Protein AF-A0A382EET7-F1 (afdb_monomer_lite)

Sequence (176 aa):
VYPVFGGSVNGEQYEETIMQDVYPALDEAARKLKLKEVELQEDNASPHQTVREKLKKHGAERASVWVGRKAKITYVKQSAKSPDLNADDLYVWRVLNRHVQKRLWKEYRWQRKTTELMWECIQHAWEHALTPAKIECAFRLMTPVMECIKAAKGGNKFTIPHTGIRKQMRAEGWDI

Structure (mmCIF, N/CA/C/O backbone):
data_AF-A0A382EET7-F1
#
_entry.id   AF-A0A382EET7-F1
#
loop_
_atom_site.group_PDB
_atom_site.id
_atom_site.type_symbol
_atom_site.label_atom_id
_atom_site.label_alt_id
_atom_site.label_comp_id
_atom_site.label_asym_id
_atom_site.label_entity_id
_atom_site.label_seq_id
_atom_site.pdbx_PDB_ins_code
_atom_site.Cartn_x
_atom_site.Cartn_y
_atom_site.Cartn_z
_atom_site.occupancy
_atom_site.B_iso_or_equiv
_atom_site.auth_seq_id
_atom_site.auth_comp_id
_atom_site.auth_asym_id
_atom_site.auth_atom_id
_atom_site.pdbx_PDB_model_num
ATOM 1 N N . VAL A 1 1 ? -0.654 17.793 -10.046 1.00 34.47 1 VAL A N 1
ATOM 2 C CA . VAL A 1 1 ? 0.801 17.915 -10.297 1.00 34.47 1 VAL A CA 1
ATOM 3 C C . VAL A 1 1 ? 1.482 17.567 -8.990 1.00 34.47 1 VAL A C 1
ATOM 5 O O . VAL A 1 1 ? 1.343 18.339 -8.054 1.00 34.47 1 VAL A O 1
ATOM 8 N N . TYR A 1 2 ? 2.083 16.383 -8.873 1.00 45.06 2 TYR A N 1
ATOM 9 C CA . TYR A 1 2 ? 2.820 16.024 -7.657 1.00 45.06 2 TYR A CA 1
ATOM 10 C C . TYR A 1 2 ? 4.132 16.833 -7.638 1.00 45.06 2 TYR A C 1
ATOM 12 O O . TYR A 1 2 ? 4.846 16.807 -8.645 1.00 45.06 2 TYR A O 1
ATOM 20 N N . PRO A 1 3 ? 4.421 17.619 -6.584 1.00 44.69 3 PRO A N 1
ATOM 21 C CA . PRO A 1 3 ? 5.652 18.397 -6.496 1.00 44.69 3 PRO A CA 1
ATOM 22 C C . PRO A 1 3 ? 6.874 17.472 -6.375 1.00 44.69 3 PRO A C 1
ATOM 24 O O . PRO A 1 3 ? 6.760 16.350 -5.896 1.00 44.69 3 PRO A O 1
ATOM 27 N N . VAL A 1 4 ? 8.013 17.964 -6.875 1.00 46.00 4 VAL A N 1
ATOM 28 C CA . VAL A 1 4 ? 9.377 17.389 -6.899 1.00 46.00 4 VAL A CA 1
ATOM 29 C C . VAL A 1 4 ? 9.541 16.019 -6.216 1.00 46.00 4 VAL A C 1
ATOM 31 O O . VAL A 1 4 ? 9.532 15.909 -4.993 1.00 46.00 4 VAL A O 1
ATOM 34 N N . PHE A 1 5 ? 9.803 14.980 -7.017 1.00 54.00 5 PHE A N 1
ATOM 35 C CA . PHE A 1 5 ? 10.216 13.665 -6.520 1.00 54.00 5 PHE A CA 1
ATOM 36 C C . PHE A 1 5 ? 11.604 13.738 -5.873 1.00 54.00 5 PHE A C 1
ATOM 38 O O . PHE A 1 5 ? 12.616 13.839 -6.566 1.00 54.00 5 PHE A O 1
ATOM 45 N N . GLY A 1 6 ? 11.654 13.650 -4.544 1.00 58.06 6 GLY A N 1
ATOM 46 C CA . GLY A 1 6 ? 12.893 13.524 -3.777 1.00 58.06 6 GLY A CA 1
ATOM 47 C C . GLY A 1 6 ? 12.722 13.911 -2.307 1.00 58.06 6 GLY A C 1
ATOM 48 O O . GLY A 1 6 ? 11.929 14.786 -1.981 1.00 58.06 6 GLY A O 1
ATOM 49 N N . GLY A 1 7 ? 13.486 13.266 -1.420 1.00 69.75 7 GLY A N 1
ATOM 50 C CA . GLY A 1 7 ? 13.478 13.533 0.024 1.00 69.75 7 GLY A CA 1
ATOM 51 C C . GLY A 1 7 ? 12.917 12.385 0.870 1.00 69.75 7 GLY A C 1
ATOM 52 O O . GLY A 1 7 ? 12.368 11.413 0.356 1.00 69.75 7 GLY A O 1
ATOM 53 N N . SER A 1 8 ? 13.110 12.478 2.185 1.00 80.88 8 SER A N 1
ATOM 54 C CA . SER A 1 8 ? 12.531 11.560 3.170 1.00 80.88 8 SER A CA 1
ATOM 55 C C . SER A 1 8 ? 11.163 12.060 3.623 1.00 80.88 8 SER A C 1
ATOM 57 O O . SER A 1 8 ? 11.040 13.240 3.945 1.00 80.88 8 SER A O 1
ATOM 59 N N . VAL A 1 9 ? 10.177 11.170 3.731 1.00 87.56 9 VAL A N 1
ATOM 60 C CA . VAL A 1 9 ? 8.876 11.492 4.338 1.00 87.56 9 VAL A CA 1
ATOM 61 C C . VAL A 1 9 ? 9.043 11.587 5.854 1.00 87.56 9 VAL A C 1
ATOM 63 O O . VAL A 1 9 ? 9.555 10.656 6.476 1.00 87.56 9 VAL A O 1
ATOM 66 N N . ASN A 1 10 ? 8.630 12.702 6.454 1.00 92.88 10 ASN A N 1
ATOM 67 C CA . ASN A 1 10 ? 8.547 12.856 7.909 1.00 92.88 10 ASN A CA 1
ATOM 68 C C . ASN A 1 10 ? 7.117 12.581 8.427 1.00 92.88 10 ASN A C 1
ATOM 70 O O . ASN A 1 10 ? 6.205 12.306 7.651 1.00 92.88 10 ASN A O 1
ATOM 74 N N . GLY A 1 11 ? 6.919 12.627 9.750 1.00 93.19 11 GLY A N 1
ATOM 75 C CA . GLY A 1 11 ? 5.613 12.332 10.356 1.00 93.19 11 GLY A CA 1
ATOM 76 C C . GLY A 1 11 ? 4.497 13.302 9.948 1.00 93.19 11 GLY A C 1
ATOM 77 O O . GLY A 1 11 ? 3.370 12.866 9.752 1.00 93.19 11 GLY A O 1
ATOM 78 N N . GLU A 1 12 ? 4.806 14.588 9.767 1.00 93.81 12 GLU A N 1
ATOM 79 C CA . GLU A 1 12 ? 3.831 15.611 9.360 1.00 93.81 12 GLU A CA 1
ATOM 80 C C . GLU A 1 12 ? 3.366 15.395 7.917 1.00 93.81 12 GLU A C 1
ATOM 82 O O . GLU A 1 12 ? 2.169 15.313 7.663 1.00 93.81 12 GLU A O 1
ATOM 87 N N . GLN A 1 13 ? 4.307 15.190 6.991 1.00 93.25 13 GLN A N 1
ATOM 88 C CA . GLN A 1 13 ? 4.010 14.875 5.590 1.00 93.25 13 GLN A CA 1
ATOM 89 C C . GLN A 1 13 ? 3.227 13.565 5.459 1.00 93.25 13 GLN A C 1
ATOM 91 O O . GLN A 1 13 ? 2.325 13.451 4.627 1.00 93.25 13 GLN A O 1
ATOM 96 N N . TYR A 1 14 ? 3.561 12.568 6.285 1.00 94.62 14 TYR A N 1
ATOM 97 C CA . TYR A 1 14 ? 2.826 11.311 6.331 1.00 94.62 14 TYR A CA 1
ATOM 98 C C . TYR A 1 14 ? 1.388 11.515 6.818 1.00 94.62 14 TYR A C 1
ATOM 100 O O . TYR A 1 14 ? 0.449 11.043 6.179 1.00 94.62 14 TYR A O 1
ATOM 108 N N . GLU A 1 15 ? 1.204 12.245 7.921 1.00 95.12 15 GLU A N 1
ATOM 109 C CA . GLU A 1 15 ? -0.120 12.568 8.453 1.00 95.12 15 GLU A CA 1
ATOM 110 C C . GLU A 1 15 ? -0.967 13.318 7.422 1.00 95.12 15 GLU A C 1
ATOM 112 O O . GLU A 1 15 ? -2.123 12.960 7.197 1.00 95.12 15 GLU A O 1
ATOM 117 N N . GLU A 1 16 ? -0.379 14.320 6.768 1.00 94.81 16 GLU A N 1
ATOM 118 C CA . GLU A 1 16 ? -1.034 15.108 5.732 1.00 94.81 16 GLU A CA 1
ATOM 119 C C . GLU A 1 16 ? -1.506 14.220 4.576 1.00 94.81 16 GLU A C 1
ATOM 121 O O . GLU A 1 16 ? -2.688 14.243 4.236 1.00 94.81 16 GLU A O 1
ATOM 126 N N . THR A 1 17 ? -0.622 13.362 4.055 1.00 93.75 17 THR A N 1
ATOM 127 C CA . THR A 1 17 ? -0.947 12.403 2.984 1.00 93.75 17 THR A CA 1
ATOM 128 C C . THR A 1 17 ? -2.090 11.473 3.401 1.00 93.75 17 THR A C 1
ATOM 130 O O . THR A 1 17 ? -3.029 11.229 2.639 1.00 93.75 17 THR A O 1
ATOM 133 N N . ILE A 1 18 ? -2.059 10.957 4.635 1.00 94.69 18 ILE A N 1
ATOM 134 C CA . ILE A 1 18 ? -3.117 10.075 5.134 1.00 94.69 18 ILE A CA 1
ATOM 135 C C . ILE A 1 18 ? -4.455 10.811 5.189 1.00 94.69 18 ILE A C 1
ATOM 137 O O . ILE A 1 18 ? -5.463 10.280 4.726 1.00 94.69 18 ILE A O 1
ATOM 141 N N . MET A 1 19 ? -4.477 12.023 5.739 1.00 92.31 19 MET A N 1
ATOM 142 C CA . MET A 1 19 ? -5.706 12.782 5.963 1.00 92.31 19 MET A CA 1
ATOM 143 C C . MET A 1 19 ? -6.299 13.355 4.671 1.00 92.31 19 MET A C 1
ATOM 145 O O . MET A 1 19 ? -7.525 13.379 4.538 1.00 92.31 19 MET A O 1
ATOM 149 N N . GLN A 1 20 ? -5.457 13.815 3.744 1.00 93.56 20 GLN A N 1
ATOM 150 C CA . GLN A 1 20 ? -5.883 14.502 2.523 1.00 93.56 20 GLN A CA 1
ATOM 151 C C . GLN A 1 20 ? -6.117 13.551 1.345 1.00 93.56 20 GLN A C 1
ATOM 153 O O . GLN A 1 20 ? -7.058 13.773 0.586 1.00 93.56 20 GLN A O 1
ATOM 158 N N . ASP A 1 21 ? -5.333 12.475 1.221 1.00 92.88 21 ASP A N 1
ATOM 159 C CA . ASP A 1 21 ? -5.388 11.595 0.048 1.00 92.88 21 ASP A CA 1
ATOM 160 C C . ASP A 1 21 ? -5.953 10.210 0.385 1.00 92.88 21 ASP A C 1
ATOM 162 O O . ASP A 1 21 ? -6.927 9.753 -0.222 1.00 92.88 21 ASP A O 1
ATOM 166 N N . VAL A 1 22 ? -5.375 9.529 1.380 1.00 93.19 22 VAL A N 1
ATOM 167 C CA . VAL A 1 22 ? -5.699 8.117 1.659 1.00 93.19 22 VAL A CA 1
ATOM 168 C C . VAL A 1 22 ? -7.089 7.978 2.272 1.00 93.19 22 VAL A C 1
ATOM 170 O O . VAL A 1 22 ? -7.917 7.196 1.809 1.00 93.19 22 VAL A O 1
ATOM 173 N N . TYR A 1 23 ? -7.380 8.747 3.314 1.00 91.81 23 TYR A N 1
ATOM 174 C CA . TYR A 1 23 ? -8.638 8.685 4.046 1.00 91.81 23 TYR A CA 1
ATOM 175 C C . TYR A 1 23 ? -9.871 9.003 3.186 1.00 91.81 23 TYR A C 1
ATOM 177 O O . TYR A 1 23 ? -10.867 8.285 3.336 1.00 91.81 23 TYR A O 1
ATOM 185 N N . PRO A 1 24 ? -9.852 10.014 2.299 1.00 90.25 24 PRO A N 1
ATOM 186 C CA . PRO A 1 24 ? -10.937 10.238 1.347 1.00 90.25 24 PRO A CA 1
ATOM 187 C C . PRO A 1 24 ? -11.079 9.121 0.307 1.00 90.25 24 PRO A C 1
ATOM 189 O O . PRO A 1 24 ? -12.202 8.697 0.027 1.00 90.25 24 PRO A O 1
ATOM 192 N N . ALA A 1 25 ? -9.970 8.589 -0.221 1.00 92.00 25 ALA A N 1
ATOM 193 C CA . ALA A 1 25 ? -10.013 7.473 -1.167 1.00 92.00 25 ALA A CA 1
ATOM 194 C C . ALA A 1 25 ? -10.623 6.206 -0.536 1.00 92.00 25 ALA A C 1
ATOM 196 O O . ALA A 1 25 ? -11.434 5.519 -1.164 1.00 92.00 25 ALA A O 1
ATOM 197 N N . LEU A 1 26 ? -10.297 5.929 0.731 1.00 91.06 26 LEU A N 1
ATOM 198 C CA . LEU A 1 26 ? -10.887 4.828 1.493 1.00 91.06 26 LEU A CA 1
ATOM 199 C C . LEU A 1 26 ? -12.385 5.027 1.741 1.00 91.06 26 LEU A C 1
ATOM 201 O O . LEU A 1 26 ? -13.142 4.071 1.586 1.00 91.06 26 LEU A O 1
ATOM 205 N N . ASP A 1 27 ? -12.836 6.243 2.063 1.00 87.88 27 ASP A N 1
ATOM 206 C CA . ASP A 1 27 ? -14.271 6.541 2.191 1.00 87.88 27 ASP A CA 1
ATOM 207 C C . ASP A 1 27 ? -15.011 6.296 0.872 1.00 87.88 27 ASP A C 1
ATOM 209 O O . ASP A 1 27 ? -16.097 5.708 0.851 1.00 87.88 27 ASP A O 1
ATOM 213 N N . GLU A 1 28 ? -14.428 6.715 -0.253 1.00 89.44 28 GLU A N 1
ATOM 214 C CA . GLU A 1 28 ? -15.024 6.488 -1.564 1.00 89.44 28 GLU A CA 1
ATOM 215 C C . GLU A 1 28 ? -15.132 4.990 -1.881 1.00 89.44 28 GLU A C 1
ATOM 217 O O . GLU A 1 28 ? -16.200 4.524 -2.300 1.00 89.44 28 GLU A O 1
ATOM 222 N N . ALA A 1 29 ? -14.056 4.232 -1.658 1.00 89.69 29 ALA A N 1
ATOM 223 C CA . ALA A 1 29 ? -14.027 2.788 -1.860 1.00 89.69 29 ALA A CA 1
ATOM 224 C C . ALA A 1 29 ? -15.027 2.072 -0.940 1.00 89.69 29 ALA A C 1
ATOM 226 O O . ALA A 1 29 ? -15.848 1.281 -1.411 1.00 89.69 29 ALA A O 1
ATOM 227 N N . ALA A 1 30 ? -15.039 2.409 0.351 1.00 88.88 30 ALA A N 1
ATOM 228 C CA . ALA A 1 30 ? -15.961 1.845 1.326 1.00 88.88 30 ALA A CA 1
ATOM 229 C C . ALA A 1 30 ? -17.420 2.145 0.971 1.00 88.88 30 ALA A C 1
ATOM 231 O O . ALA A 1 30 ? -18.265 1.255 1.044 1.00 88.88 30 ALA A O 1
ATOM 232 N N . ARG A 1 31 ? -17.730 3.355 0.491 1.00 87.00 31 ARG A N 1
ATOM 233 C CA . ARG A 1 31 ? -19.072 3.708 0.006 1.00 87.00 31 ARG A CA 1
ATOM 234 C C . ARG A 1 31 ? -19.491 2.851 -1.188 1.00 87.00 31 ARG A C 1
ATOM 236 O O . ARG A 1 31 ? -20.635 2.395 -1.215 1.00 87.00 31 ARG A O 1
ATOM 243 N N . LYS A 1 32 ? -18.603 2.642 -2.168 1.00 89.56 32 LYS A N 1
ATOM 244 C CA . LYS A 1 32 ? -18.873 1.797 -3.350 1.00 89.56 32 LYS A CA 1
ATOM 245 C C . LYS A 1 32 ? -19.118 0.341 -2.950 1.00 89.56 32 LYS A C 1
ATOM 247 O O . LYS A 1 32 ? -20.039 -0.287 -3.464 1.00 89.56 32 LYS A O 1
ATOM 252 N N . LEU A 1 33 ? -18.340 -0.157 -1.993 1.00 88.81 33 LEU A N 1
ATOM 253 C CA . LEU A 1 33 ? -18.389 -1.538 -1.507 1.00 88.81 33 LEU A CA 1
ATOM 254 C C . LEU A 1 33 ? -19.372 -1.752 -0.342 1.00 88.81 33 LEU A C 1
ATOM 256 O O . LEU A 1 33 ? -19.538 -2.877 0.121 1.00 88.81 33 LEU A O 1
ATOM 260 N N . LYS A 1 34 ? -20.049 -0.692 0.122 1.00 87.88 34 LYS A N 1
ATOM 261 C CA . LYS A 1 34 ? -20.950 -0.688 1.290 1.00 87.88 34 LYS A CA 1
ATOM 262 C C . LYS A 1 34 ? -20.284 -1.219 2.571 1.00 87.88 34 LYS A C 1
ATOM 264 O O . LYS A 1 34 ? -20.933 -1.869 3.391 1.00 87.88 34 LYS A O 1
ATOM 269 N N . LEU A 1 35 ? -19.000 -0.919 2.751 1.00 86.75 35 LEU A N 1
ATOM 270 C CA . LEU A 1 35 ? -18.227 -1.280 3.937 1.00 86.75 35 LEU A CA 1
ATOM 271 C C . LEU A 1 35 ? -18.467 -0.272 5.062 1.00 86.75 35 LEU A C 1
ATOM 273 O O . LEU A 1 35 ? -18.569 0.933 4.831 1.00 86.75 35 LEU A O 1
ATOM 277 N N . LYS A 1 36 ? -18.550 -0.778 6.294 1.00 85.44 36 LYS A N 1
ATOM 278 C CA . LYS A 1 36 ? -18.651 0.044 7.513 1.00 85.44 36 LYS A CA 1
ATOM 279 C C . LYS A 1 36 ? -17.291 0.305 8.154 1.00 85.44 36 LYS A C 1
ATOM 281 O O . LYS A 1 36 ? -17.130 1.291 8.869 1.00 85.44 36 LYS A O 1
ATOM 286 N N . GLU A 1 37 ? -16.341 -0.586 7.906 1.00 89.06 37 GLU A N 1
ATOM 287 C CA . GLU A 1 37 ? -15.023 -0.593 8.520 1.00 89.06 37 GLU A CA 1
ATOM 288 C C . GLU A 1 37 ? -13.975 -0.984 7.481 1.00 89.06 37 GLU A C 1
ATOM 290 O O . GLU A 1 37 ? -14.253 -1.784 6.584 1.00 89.06 37 GLU A O 1
ATOM 295 N N . VAL A 1 38 ? -12.799 -0.374 7.594 1.00 90.69 38 VAL A N 1
ATOM 296 C CA . VAL A 1 38 ? -11.624 -0.620 6.763 1.00 90.69 38 VAL A CA 1
ATOM 297 C C . VAL A 1 38 ? -10.421 -0.798 7.677 1.00 90.69 38 VAL A C 1
ATOM 299 O O . VAL A 1 38 ? -10.174 0.018 8.565 1.00 90.69 38 VAL A O 1
ATOM 302 N N . GLU A 1 39 ? -9.660 -1.851 7.418 1.00 92.50 39 GLU A N 1
ATOM 303 C CA . GLU A 1 39 ? -8.392 -2.122 8.078 1.00 92.50 39 GLU A CA 1
ATOM 304 C C . GLU A 1 39 ? -7.242 -1.511 7.267 1.00 92.50 39 GLU A C 1
ATOM 306 O O . GLU A 1 39 ? -7.070 -1.816 6.087 1.00 92.50 39 GLU A O 1
ATOM 311 N N . LEU A 1 40 ? -6.457 -0.639 7.897 1.00 93.06 40 LEU A N 1
ATOM 312 C CA . LEU A 1 40 ? -5.252 -0.041 7.334 1.00 93.06 40 LEU A CA 1
ATOM 313 C C . LEU A 1 40 ? -4.015 -0.705 7.948 1.00 93.06 40 LEU A C 1
ATOM 315 O O . LEU A 1 40 ? -3.834 -0.705 9.166 1.00 93.06 40 LEU A O 1
ATOM 319 N N . GLN A 1 41 ? -3.152 -1.257 7.101 1.00 93.50 41 GLN A N 1
ATOM 320 C CA . GLN A 1 41 ? -1.872 -1.839 7.494 1.00 93.50 41 GLN A CA 1
ATOM 321 C C . GLN A 1 41 ? -0.733 -0.926 7.029 1.00 93.50 41 GLN A C 1
ATOM 323 O O . GLN A 1 41 ? -0.711 -0.477 5.889 1.00 93.50 41 GLN A O 1
ATOM 328 N N . GLU A 1 42 ? 0.231 -0.686 7.911 1.00 91.88 42 GLU A N 1
ATOM 329 C CA . GLU A 1 42 ? 1.452 0.078 7.640 1.00 91.88 42 GLU A CA 1
ATOM 330 C C . GLU A 1 42 ? 2.624 -0.568 8.392 1.00 91.88 42 GLU A C 1
ATOM 332 O O . GLU A 1 42 ? 2.428 -1.266 9.393 1.00 91.88 42 GLU A O 1
ATOM 337 N N . ASP A 1 43 ? 3.855 -0.357 7.925 1.00 91.69 43 ASP A N 1
ATOM 338 C CA . ASP A 1 43 ? 5.042 -0.850 8.623 1.00 91.69 43 ASP A CA 1
ATOM 339 C C . ASP A 1 43 ? 5.383 0.007 9.862 1.00 91.69 43 ASP A C 1
ATOM 341 O O . ASP A 1 43 ? 4.677 0.949 10.224 1.00 91.69 43 ASP A O 1
ATOM 345 N N . ASN A 1 44 ? 6.480 -0.315 10.549 1.00 91.56 44 ASN A N 1
ATOM 346 C CA . ASN A 1 44 ? 6.926 0.432 11.729 1.00 91.56 44 ASN A CA 1
ATOM 347 C C . ASN A 1 44 ? 7.987 1.497 11.396 1.00 91.56 44 ASN A C 1
ATOM 349 O O . ASN A 1 44 ? 8.863 1.745 12.225 1.00 91.56 44 ASN A O 1
ATOM 353 N N . ALA A 1 45 ? 7.956 2.127 10.219 1.00 91.25 45 ALA A N 1
ATOM 354 C CA . ALA A 1 45 ? 8.826 3.269 9.940 1.00 91.25 45 ALA A CA 1
ATOM 355 C C . ALA A 1 45 ? 8.589 4.412 10.949 1.00 91.25 45 ALA A C 1
ATOM 357 O O . ALA A 1 45 ? 7.467 4.625 11.418 1.00 91.25 45 ALA A O 1
ATOM 358 N N . SER A 1 46 ? 9.647 5.155 11.302 1.00 93.88 46 SER A N 1
ATOM 359 C CA . SER A 1 46 ? 9.569 6.223 12.314 1.00 93.88 46 SER A CA 1
ATOM 360 C C . SER A 1 46 ? 8.469 7.261 12.036 1.00 93.88 46 SER A C 1
ATOM 362 O O . SER A 1 46 ? 7.723 7.552 12.969 1.00 93.88 46 SER A O 1
ATOM 364 N N . PRO A 1 47 ? 8.289 7.766 10.794 1.00 93.38 47 PRO A N 1
ATOM 365 C CA . PRO A 1 47 ? 7.204 8.695 10.471 1.00 93.38 47 PRO A CA 1
ATOM 366 C C . PRO A 1 47 ? 5.818 8.165 10.838 1.00 93.38 47 PRO A C 1
ATOM 368 O O . PRO A 1 47 ? 5.025 8.901 11.417 1.00 93.38 47 PRO A O 1
ATOM 371 N N . HIS A 1 48 ? 5.551 6.881 10.574 1.00 93.75 48 HIS A N 1
ATOM 372 C CA . HIS A 1 48 ? 4.271 6.251 10.894 1.00 93.75 48 HIS A CA 1
ATOM 373 C C . HIS A 1 48 ? 4.065 6.224 12.408 1.00 93.75 48 HIS A C 1
ATOM 375 O O . HIS A 1 48 ? 3.043 6.680 12.913 1.00 93.75 48 HIS A O 1
ATOM 381 N N . GLN A 1 49 ? 5.071 5.753 13.155 1.00 92.69 49 GLN A N 1
ATOM 382 C CA . GLN A 1 49 ? 4.989 5.626 14.612 1.00 92.69 49 GLN A CA 1
ATOM 383 C C . GLN A 1 49 ? 4.701 6.961 15.308 1.00 92.69 49 GLN A C 1
ATOM 385 O O . GLN A 1 49 ? 3.912 6.988 16.251 1.00 92.69 49 GLN A O 1
ATOM 390 N N . THR A 1 50 ? 5.306 8.057 14.840 1.00 93.19 50 THR A N 1
ATOM 391 C CA . THR A 1 50 ? 5.148 9.387 15.446 1.00 93.19 50 THR A CA 1
ATOM 392 C C . THR A 1 50 ? 3.701 9.883 15.419 1.00 93.19 50 THR A C 1
ATOM 394 O O . THR A 1 50 ? 3.270 10.523 16.376 1.00 93.19 50 THR A O 1
ATOM 397 N N . VAL A 1 51 ? 2.936 9.577 14.366 1.00 94.69 51 VAL A N 1
ATOM 398 C CA . VAL A 1 51 ? 1.565 10.096 14.185 1.00 94.69 51 VAL A CA 1
ATOM 399 C C . VAL A 1 51 ? 0.471 9.031 14.315 1.00 94.69 51 VAL A C 1
ATOM 401 O O . VAL A 1 51 ? -0.713 9.365 14.378 1.00 94.69 51 VAL A O 1
ATOM 404 N N . ARG A 1 52 ? 0.839 7.750 14.428 1.00 93.56 52 ARG A N 1
ATOM 405 C CA . ARG A 1 52 ? -0.080 6.600 14.453 1.00 93.56 52 ARG A CA 1
ATOM 406 C C . ARG A 1 52 ? -1.210 6.727 15.463 1.00 93.56 52 ARG A C 1
ATOM 408 O O . ARG A 1 52 ? -2.355 6.480 15.112 1.00 93.56 52 ARG A O 1
ATOM 415 N N . GLU A 1 53 ? -0.926 7.093 16.712 1.00 93.44 53 GLU A N 1
ATOM 416 C CA . GLU A 1 53 ? -1.978 7.170 17.739 1.00 93.44 53 GLU A CA 1
ATOM 417 C C . GLU A 1 53 ? -2.984 8.291 17.449 1.00 93.44 53 GLU A C 1
ATOM 419 O O . GLU A 1 53 ? -4.193 8.107 17.613 1.00 93.44 53 GLU A O 1
ATOM 424 N N . LYS A 1 54 ? -2.508 9.422 16.913 1.00 93.94 54 LYS A N 1
ATOM 425 C CA . LYS A 1 54 ? -3.371 10.513 16.449 1.00 93.94 54 LYS A CA 1
ATOM 426 C C . LYS A 1 54 ? -4.255 10.050 15.290 1.00 93.94 54 LYS A C 1
ATOM 428 O O . LYS A 1 54 ? -5.466 10.281 15.325 1.00 93.94 54 LYS A O 1
ATOM 433 N N . LEU A 1 55 ? -3.677 9.369 14.301 1.00 93.94 55 LEU A N 1
ATOM 434 C CA . LEU A 1 55 ? -4.402 8.863 13.134 1.00 93.94 55 LEU A CA 1
ATOM 435 C C . LEU A 1 55 ? -5.396 7.752 13.487 1.00 93.94 55 LEU A C 1
ATOM 437 O O . LEU A 1 55 ? -6.515 7.768 12.977 1.00 93.94 55 LEU A O 1
ATOM 441 N N . LYS A 1 56 ? -5.039 6.837 14.397 1.00 92.69 56 LYS A N 1
ATOM 442 C CA . LYS A 1 56 ? -5.930 5.797 14.937 1.00 92.69 56 LYS A CA 1
ATOM 443 C C . LYS A 1 56 ? -7.151 6.397 15.613 1.00 92.69 56 LYS A C 1
ATOM 445 O O . LYS A 1 56 ? -8.268 5.961 15.342 1.00 92.69 56 LYS A O 1
ATOM 450 N N . LYS A 1 57 ? -6.945 7.398 16.475 1.00 91.88 57 LYS A N 1
ATOM 451 C CA . LYS A 1 57 ? -8.038 8.101 17.150 1.00 91.88 57 LYS A CA 1
ATOM 452 C C . LYS A 1 57 ? -8.983 8.734 16.126 1.00 91.88 57 LYS A C 1
ATOM 454 O O . LYS A 1 57 ? -10.177 8.451 16.152 1.00 91.88 57 LYS A O 1
ATOM 459 N N . HIS A 1 58 ? -8.435 9.479 15.162 1.00 90.25 58 HIS A N 1
ATOM 460 C CA . HIS A 1 58 ? -9.225 10.060 14.073 1.00 90.25 58 HIS A CA 1
ATOM 461 C C . HIS A 1 58 ? -9.967 8.988 13.262 1.00 90.25 58 HIS A C 1
ATOM 463 O O . HIS A 1 58 ? -11.155 9.134 12.998 1.00 90.25 58 HIS A O 1
ATOM 469 N N . GLY A 1 59 ? -9.299 7.895 12.886 1.00 88.88 59 GLY A N 1
ATOM 470 C CA . GLY A 1 59 ? -9.884 6.790 12.123 1.00 88.88 59 GLY A CA 1
ATOM 471 C C . GLY A 1 59 ? -11.061 6.119 12.835 1.00 88.88 59 GLY A C 1
ATOM 472 O O . GLY A 1 59 ? -12.086 5.844 12.207 1.00 88.88 59 GLY A O 1
ATOM 473 N N . ALA A 1 60 ? -10.952 5.916 14.151 1.00 87.06 60 ALA A N 1
ATOM 474 C CA . ALA A 1 60 ? -12.001 5.311 14.967 1.00 87.06 60 ALA A CA 1
ATOM 475 C C . ALA A 1 60 ? -13.215 6.239 15.166 1.00 87.06 60 ALA A C 1
ATOM 477 O O . ALA A 1 60 ? -14.356 5.778 15.125 1.00 87.06 60 ALA A O 1
ATOM 478 N N . GLU A 1 61 ? -12.987 7.543 15.341 1.00 85.44 61 GLU A N 1
ATOM 479 C CA . GLU A 1 61 ? -14.037 8.540 15.609 1.00 85.44 61 GLU A CA 1
ATOM 480 C C . GLU A 1 61 ? -14.896 8.869 14.371 1.00 85.44 61 GLU A C 1
ATOM 482 O O . GLU A 1 61 ? -16.021 9.364 14.500 1.00 85.44 61 GLU A O 1
ATOM 487 N N . ARG A 1 62 ? -14.433 8.516 13.163 1.00 77.50 62 ARG A N 1
ATOM 488 C CA . ARG A 1 62 ? -15.155 8.735 11.892 1.00 77.50 62 ARG A CA 1
ATOM 489 C C . ARG A 1 62 ? -16.470 7.972 11.762 1.00 77.50 62 ARG A C 1
ATOM 491 O O . ARG A 1 62 ? -17.315 8.373 10.967 1.00 77.50 62 ARG A O 1
ATOM 498 N N . ALA A 1 63 ? -16.669 6.921 12.557 1.00 65.56 63 ALA A N 1
ATOM 499 C CA . ALA A 1 63 ? -17.872 6.086 12.532 1.00 65.56 63 ALA A CA 1
ATOM 500 C C . ALA A 1 63 ? -19.133 6.769 13.110 1.00 65.56 63 ALA A C 1
ATOM 502 O O . ALA A 1 63 ? -20.218 6.191 13.073 1.00 65.56 63 ALA A O 1
ATOM 503 N N . SER A 1 64 ? -19.007 7.975 13.673 1.00 52.16 64 SER A N 1
ATOM 504 C CA . SER A 1 64 ? -20.021 8.570 14.554 1.00 52.16 64 SER A CA 1
ATOM 505 C C . SER A 1 64 ? -21.079 9.448 13.876 1.00 52.16 64 SER A C 1
ATOM 507 O O . SER A 1 64 ? -21.979 9.937 14.554 1.00 52.16 64 SER A O 1
ATOM 509 N N . VAL A 1 65 ? -21.057 9.617 12.550 1.00 49.66 65 VAL A N 1
ATOM 510 C CA . VAL A 1 65 ? -22.050 10.458 11.865 1.00 49.66 65 VAL A CA 1
ATOM 511 C C . VAL A 1 65 ? -22.672 9.694 10.699 1.00 49.66 65 VAL A C 1
ATOM 513 O O . VAL A 1 65 ? -22.149 9.644 9.588 1.00 49.66 65 VAL A O 1
ATOM 516 N N . TRP A 1 66 ? -23.849 9.112 10.955 1.00 46.31 66 TRP A N 1
ATOM 517 C CA . TRP A 1 66 ? -24.726 8.496 9.942 1.00 46.31 66 TRP A CA 1
ATOM 518 C C . TRP A 1 66 ? -25.099 9.465 8.800 1.00 46.31 66 TRP A C 1
ATOM 520 O O . TRP A 1 66 ? -25.552 9.049 7.734 1.00 46.31 66 TRP A O 1
ATOM 530 N N . VAL A 1 67 ? -24.840 10.758 8.997 1.00 45.94 67 VAL A N 1
ATOM 531 C CA . VAL A 1 67 ? -24.884 11.815 7.988 1.00 45.94 67 VAL A CA 1
ATOM 532 C C . VAL A 1 67 ? -23.495 11.949 7.339 1.00 45.94 67 VAL A C 1
ATOM 534 O O . VAL A 1 67 ? -22.704 12.803 7.721 1.00 45.94 67 VAL A O 1
ATOM 537 N N . GLY A 1 68 ? -23.156 11.080 6.376 1.00 55.94 68 GLY A N 1
ATOM 538 C CA . GLY A 1 68 ? -21.940 11.280 5.561 1.00 55.94 68 GLY A CA 1
ATOM 539 C C . GLY A 1 68 ? -21.210 10.050 5.012 1.00 55.94 68 GLY A C 1
ATOM 540 O O . GLY A 1 68 ? -20.344 10.225 4.163 1.00 55.94 68 GLY A O 1
ATOM 541 N N . ARG A 1 69 ? -21.558 8.818 5.423 1.00 66.62 69 ARG A N 1
ATOM 542 C CA . ARG A 1 69 ? -20.958 7.553 4.918 1.00 66.62 69 ARG A CA 1
ATOM 543 C C . ARG A 1 69 ? -19.417 7.496 4.980 1.00 66.62 69 ARG A C 1
ATOM 545 O O . ARG A 1 69 ? -18.791 7.032 4.030 1.00 66.62 69 ARG A O 1
ATOM 552 N N . LYS A 1 70 ? -18.811 7.935 6.085 1.00 77.50 70 LYS A N 1
ATOM 553 C CA . LYS A 1 70 ? -17.384 7.682 6.338 1.00 77.50 70 LYS A CA 1
ATOM 554 C C . LYS A 1 70 ? -17.204 6.309 6.974 1.00 77.50 70 LYS A C 1
ATOM 556 O O . LYS A 1 70 ? -17.979 5.946 7.861 1.00 77.50 70 LYS A O 1
ATOM 561 N N . ALA A 1 71 ? -16.216 5.546 6.520 1.00 82.75 71 ALA A N 1
ATOM 562 C CA . ALA A 1 71 ? -15.913 4.255 7.128 1.00 82.75 71 ALA A CA 1
ATOM 563 C C . ALA A 1 71 ? -15.115 4.452 8.420 1.00 82.75 71 ALA A C 1
ATOM 565 O O . ALA A 1 71 ? -14.285 5.358 8.528 1.00 82.75 71 ALA A O 1
ATOM 566 N N . LYS A 1 72 ? -15.344 3.576 9.400 1.00 89.69 72 LYS A N 1
ATOM 567 C CA . LYS A 1 72 ? -14.423 3.427 10.528 1.00 89.69 72 LYS A CA 1
ATOM 568 C C . LYS A 1 72 ? -13.090 2.910 9.988 1.00 89.69 72 LYS A C 1
ATOM 570 O O . LYS A 1 72 ? -13.090 1.934 9.244 1.00 89.69 72 LYS A O 1
ATOM 575 N N . ILE A 1 73 ? -11.977 3.524 10.373 1.00 90.62 73 ILE A N 1
ATOM 576 C CA . ILE A 1 73 ? -10.644 3.030 10.007 1.00 90.62 73 ILE A CA 1
ATOM 577 C C . ILE A 1 73 ? -9.953 2.493 11.250 1.00 90.62 73 ILE A C 1
ATOM 579 O O . ILE A 1 73 ? -9.815 3.200 12.250 1.00 90.62 73 ILE A O 1
ATOM 583 N N . THR A 1 74 ? -9.507 1.245 11.177 1.00 92.38 74 THR A N 1
ATOM 584 C CA . THR A 1 74 ? -8.710 0.592 12.214 1.00 92.38 74 THR A CA 1
ATOM 585 C C . THR A 1 74 ? -7.324 0.276 11.691 1.00 92.38 74 THR A C 1
ATOM 587 O O . THR A 1 74 ? -7.141 -0.060 10.529 1.00 92.38 74 THR A O 1
ATOM 590 N N . TYR A 1 75 ? -6.325 0.406 12.559 1.00 92.19 75 TYR A N 1
ATOM 591 C CA . TYR A 1 75 ? -4.940 0.121 12.199 1.00 92.19 75 TYR A CA 1
ATOM 592 C C . TYR A 1 75 ? -4.582 -1.301 12.603 1.00 92.19 75 TYR A C 1
ATOM 594 O O . TYR A 1 75 ? -4.715 -1.670 13.774 1.00 92.19 75 TYR A O 1
ATOM 602 N N . VAL A 1 76 ? -4.071 -2.071 11.649 1.00 90.62 76 VAL A N 1
ATOM 603 C CA . VAL A 1 76 ? -3.603 -3.438 11.866 1.00 90.62 76 VAL A CA 1
ATOM 604 C C . VAL A 1 76 ? -2.133 -3.419 12.255 1.00 90.62 76 VAL A C 1
ATOM 606 O O . VAL A 1 76 ? -1.323 -2.649 11.739 1.00 90.62 76 VAL A O 1
ATOM 609 N N . LYS A 1 77 ? -1.775 -4.280 13.207 1.00 84.56 77 LYS A N 1
ATOM 610 C CA . LYS A 1 77 ? -0.399 -4.396 13.681 1.00 84.56 77 LYS A CA 1
ATOM 611 C C . LYS A 1 77 ? 0.461 -5.122 12.649 1.00 84.56 77 LYS A C 1
ATOM 613 O O . LYS A 1 77 ? 0.187 -6.273 12.326 1.00 84.56 77 LYS A O 1
ATOM 618 N N . GLN A 1 78 ? 1.566 -4.493 12.259 1.00 87.44 78 GLN A N 1
ATOM 619 C CA . GLN A 1 78 ? 2.634 -5.133 11.498 1.00 87.44 78 GLN A CA 1
ATOM 620 C C . GLN A 1 78 ? 3.789 -5.557 12.409 1.00 87.44 78 GLN A C 1
ATOM 622 O O . GLN A 1 78 ? 4.297 -4.768 13.216 1.00 87.44 78 GLN A O 1
ATOM 627 N N . SER A 1 79 ? 4.234 -6.806 12.270 1.00 88.50 79 SER A N 1
ATOM 628 C CA . SER A 1 79 ? 5.445 -7.297 12.935 1.00 88.50 79 SER A CA 1
ATOM 629 C C . SER A 1 79 ? 6.687 -6.576 12.403 1.00 88.50 79 SER A C 1
ATOM 631 O O . SER A 1 79 ? 6.819 -6.319 11.206 1.00 88.50 79 SER A O 1
ATOM 633 N N . ALA A 1 80 ? 7.619 -6.224 13.292 1.00 87.88 80 ALA A N 1
ATOM 634 C CA . ALA A 1 80 ? 8.847 -5.540 12.891 1.00 87.88 80 ALA A CA 1
ATOM 635 C C . ALA A 1 80 ? 9.684 -6.408 11.933 1.00 87.88 80 ALA A C 1
ATOM 637 O O . ALA A 1 80 ? 9.739 -7.628 12.084 1.00 87.88 80 ALA A O 1
ATOM 638 N N . LYS A 1 81 ? 10.360 -5.772 10.963 1.00 88.25 81 LYS A N 1
ATOM 639 C CA . LYS A 1 81 ? 11.238 -6.437 9.976 1.00 88.25 81 LYS A CA 1
ATOM 640 C C . LYS A 1 81 ? 10.553 -7.564 9.179 1.00 88.25 81 LYS A C 1
ATOM 642 O O . LYS A 1 81 ? 11.215 -8.529 8.815 1.00 88.25 81 LYS A O 1
ATOM 647 N N . SER A 1 82 ? 9.249 -7.444 8.927 1.00 90.81 82 SER A N 1
ATOM 648 C CA . SER A 1 82 ? 8.444 -8.479 8.260 1.00 90.81 82 SER A CA 1
ATOM 649 C C . SER A 1 82 ? 7.834 -7.984 6.933 1.00 90.81 82 SER A C 1
ATOM 651 O O . SER A 1 82 ? 6.614 -7.873 6.834 1.00 90.81 82 SER A O 1
ATOM 653 N N . PRO A 1 83 ? 8.631 -7.616 5.911 1.00 91.00 83 PRO A N 1
ATOM 654 C CA . PRO A 1 83 ? 8.094 -7.170 4.614 1.00 91.00 83 PRO A CA 1
ATOM 655 C C . PRO A 1 83 ? 7.285 -8.271 3.898 1.00 91.00 83 PRO A C 1
ATOM 657 O O . PRO A 1 83 ? 6.397 -8.005 3.103 1.00 91.00 83 PRO A O 1
ATOM 660 N N . ASP A 1 84 ? 7.549 -9.531 4.220 1.00 89.88 84 ASP A N 1
ATOM 661 C CA . ASP A 1 84 ? 6.821 -10.720 3.778 1.00 89.88 84 ASP A CA 1
ATOM 662 C C . ASP A 1 84 ? 5.377 -10.811 4.305 1.00 89.88 84 ASP A C 1
ATOM 664 O O . ASP A 1 84 ? 4.576 -11.561 3.751 1.00 89.88 84 ASP A O 1
ATOM 668 N N . LEU A 1 85 ? 5.026 -10.020 5.325 1.00 90.94 85 LEU A N 1
ATOM 669 C CA . LEU A 1 85 ? 3.664 -9.889 5.854 1.00 90.94 85 LEU A CA 1
ATOM 670 C C . LEU A 1 85 ? 2.949 -8.612 5.380 1.00 90.94 85 LEU A C 1
ATOM 672 O O . LEU A 1 85 ? 1.842 -8.338 5.838 1.00 90.94 85 LEU A O 1
ATOM 676 N N . ASN A 1 86 ? 3.570 -7.820 4.504 1.00 92.44 86 ASN A N 1
ATOM 677 C CA . ASN A 1 86 ? 2.961 -6.649 3.879 1.00 92.44 86 ASN A CA 1
ATOM 678 C C . ASN A 1 86 ? 2.690 -6.963 2.400 1.00 92.44 86 ASN A C 1
ATOM 680 O O . ASN A 1 86 ? 3.610 -7.325 1.668 1.00 92.44 86 ASN A O 1
ATOM 684 N N . ALA A 1 87 ? 1.438 -6.828 1.952 1.00 92.69 87 ALA A N 1
ATOM 685 C CA . ALA A 1 87 ? 1.056 -7.104 0.566 1.00 92.69 87 ALA A CA 1
ATOM 686 C C . ALA A 1 87 ? 1.870 -6.277 -0.450 1.00 92.69 87 ALA A C 1
ATOM 688 O O . ALA A 1 87 ? 2.212 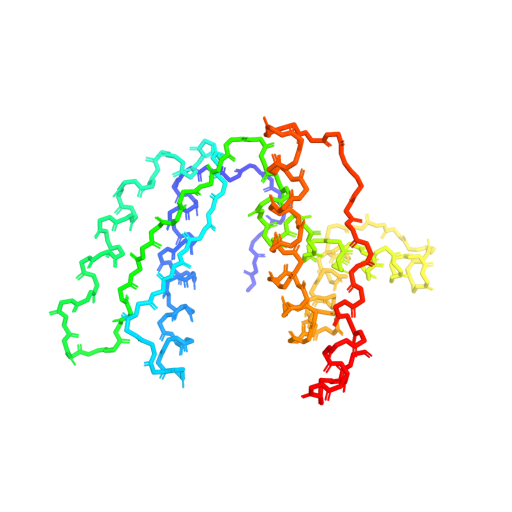-6.783 -1.532 1.00 92.69 87 ALA A O 1
ATOM 689 N N . ASP A 1 88 ? 2.232 -5.046 -0.083 1.00 93.69 88 ASP A N 1
ATOM 690 C CA . ASP A 1 88 ? 2.957 -4.132 -0.952 1.00 93.69 88 ASP A CA 1
ATOM 691 C C . ASP A 1 88 ? 4.366 -4.655 -1.263 1.00 93.69 88 ASP A C 1
ATOM 693 O O . ASP A 1 88 ? 4.728 -4.859 -2.427 1.00 93.69 88 ASP A O 1
ATOM 697 N N . ASP A 1 89 ? 5.136 -4.972 -0.221 1.00 91.62 89 ASP A N 1
ATOM 698 C CA . ASP A 1 89 ? 6.496 -5.516 -0.329 1.00 91.62 89 ASP A CA 1
ATOM 699 C C . ASP A 1 89 ? 6.524 -6.959 -0.843 1.00 91.62 89 ASP A C 1
ATOM 701 O O . ASP A 1 89 ? 7.399 -7.353 -1.632 1.00 91.62 89 ASP A O 1
ATOM 705 N N . LEU A 1 90 ? 5.551 -7.765 -0.415 1.00 89.81 90 LEU A N 1
ATOM 706 C CA . LEU A 1 90 ? 5.448 -9.161 -0.807 1.00 89.81 90 LEU A CA 1
ATOM 707 C C . LEU A 1 90 ? 5.224 -9.296 -2.317 1.00 89.81 90 LEU A C 1
ATOM 709 O O . LEU A 1 90 ? 5.774 -10.217 -2.940 1.00 89.81 90 LEU A O 1
ATOM 713 N N . TYR A 1 91 ? 4.435 -8.398 -2.920 1.00 91.94 91 TYR A N 1
ATOM 714 C CA . TYR A 1 91 ? 4.012 -8.573 -4.306 1.00 91.94 91 TYR A CA 1
ATOM 715 C C . TYR A 1 91 ? 3.803 -7.291 -5.123 1.00 91.94 91 TYR A C 1
ATOM 717 O O . TYR A 1 91 ? 4.288 -7.250 -6.259 1.00 91.94 91 TYR A O 1
ATOM 725 N N . VAL A 1 92 ? 3.121 -6.260 -4.611 1.00 94.50 92 VAL A N 1
ATOM 726 C CA . VAL A 1 92 ? 2.741 -5.072 -5.414 1.00 94.50 92 VAL A CA 1
ATOM 727 C C . VAL A 1 92 ? 3.971 -4.379 -6.003 1.00 94.50 92 VAL A C 1
ATOM 729 O O . VAL A 1 92 ? 4.067 -4.223 -7.226 1.00 94.50 92 VAL A O 1
ATOM 732 N N . TRP A 1 93 ? 4.975 -4.069 -5.178 1.00 95.00 93 TRP A N 1
ATOM 733 C CA . TRP A 1 93 ? 6.205 -3.419 -5.637 1.00 95.00 93 TRP A CA 1
ATOM 734 C C . TRP A 1 93 ? 6.982 -4.273 -6.635 1.00 95.00 93 TRP A C 1
ATOM 736 O O . TRP A 1 93 ? 7.609 -3.746 -7.553 1.00 95.00 93 TRP A O 1
ATOM 746 N N . ARG A 1 94 ? 6.899 -5.604 -6.537 1.00 93.00 94 ARG A N 1
ATOM 747 C CA . ARG A 1 94 ? 7.549 -6.519 -7.491 1.00 93.00 94 ARG A CA 1
ATOM 748 C C . ARG A 1 94 ? 6.884 -6.473 -8.861 1.00 93.00 94 ARG A C 1
ATOM 750 O O . ARG A 1 94 ? 7.581 -6.519 -9.877 1.00 93.00 94 ARG A O 1
ATOM 757 N N . VAL A 1 95 ? 5.553 -6.378 -8.902 1.00 93.50 95 VAL A N 1
ATOM 758 C CA . VAL A 1 95 ? 4.795 -6.206 -10.150 1.00 93.50 95 VAL A CA 1
ATOM 759 C C . VAL A 1 95 ? 5.184 -4.893 -10.818 1.00 93.50 95 VAL A C 1
ATOM 761 O O . VAL A 1 95 ? 5.537 -4.901 -12.002 1.00 93.50 95 VAL A O 1
ATOM 764 N N . LEU A 1 96 ? 5.170 -3.798 -10.056 1.00 96.50 96 LEU A N 1
ATOM 765 C CA . LEU A 1 96 ? 5.500 -2.468 -10.560 1.00 96.50 96 LEU A CA 1
ATOM 766 C C . LEU A 1 96 ? 6.951 -2.405 -11.042 1.00 96.50 96 LEU A C 1
ATOM 768 O O . LEU A 1 96 ? 7.190 -2.094 -12.208 1.00 96.50 96 LEU A O 1
ATOM 772 N N . ASN A 1 97 ? 7.914 -2.813 -10.210 1.00 96.06 97 ASN A N 1
ATOM 773 C CA . ASN A 1 97 ? 9.335 -2.803 -10.558 1.00 96.06 97 ASN A CA 1
ATOM 774 C C . ASN A 1 97 ? 9.618 -3.621 -11.825 1.00 96.06 97 ASN A C 1
ATOM 776 O O . ASN A 1 97 ? 10.311 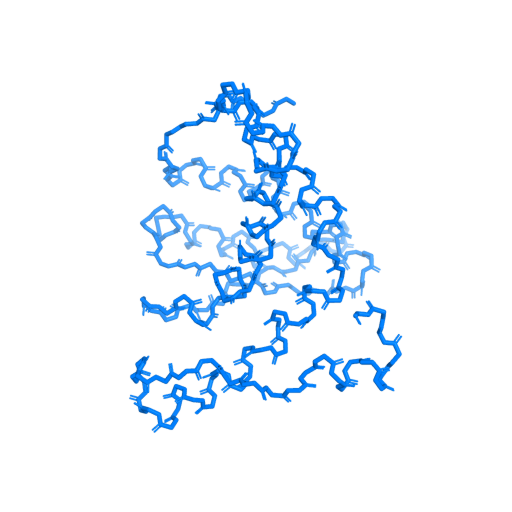-3.150 -12.723 1.00 96.06 97 ASN A O 1
ATOM 780 N N . ARG A 1 98 ? 9.034 -4.820 -11.967 1.00 95.62 98 ARG A N 1
ATOM 781 C CA . ARG A 1 98 ? 9.225 -5.632 -13.180 1.00 95.62 98 ARG A CA 1
ATOM 782 C C . ARG A 1 98 ? 8.767 -4.896 -14.440 1.00 95.62 98 ARG A C 1
ATOM 784 O O . ARG A 1 98 ? 9.428 -4.999 -15.475 1.00 95.62 98 ARG A O 1
ATOM 791 N N . HIS A 1 99 ? 7.640 -4.191 -14.378 1.00 96.06 99 HIS A N 1
ATOM 792 C CA . HIS A 1 99 ? 7.113 -3.453 -15.526 1.00 96.06 99 HIS A CA 1
ATOM 793 C C . HIS A 1 99 ? 7.933 -2.199 -15.828 1.00 96.06 99 HIS A C 1
ATOM 795 O O . HIS A 1 99 ? 8.298 -1.984 -16.983 1.00 96.06 99 HIS A O 1
ATOM 801 N N . VAL A 1 100 ? 8.302 -1.439 -14.793 1.00 96.50 100 VAL A N 1
ATOM 802 C CA . VAL A 1 100 ? 9.197 -0.277 -14.893 1.00 96.50 100 VAL A CA 1
ATOM 803 C C . VAL A 1 100 ? 10.511 -0.674 -15.566 1.00 96.50 100 VAL A C 1
ATOM 805 O O . VAL A 1 100 ? 10.865 -0.115 -16.602 1.00 96.50 100 VAL A O 1
ATOM 808 N N . GLN A 1 101 ? 11.193 -1.708 -15.062 1.00 96.00 101 GLN A N 1
ATOM 809 C CA . GLN A 1 101 ? 12.457 -2.190 -15.632 1.00 96.00 101 GLN A CA 1
ATOM 810 C C . GLN A 1 101 ? 12.298 -2.640 -17.089 1.00 96.00 101 GLN A C 1
ATOM 812 O O . GLN A 1 101 ? 13.143 -2.344 -17.936 1.00 96.00 101 GLN A O 1
ATOM 817 N N . LYS A 1 102 ? 11.186 -3.314 -17.415 1.00 95.88 102 LYS A N 1
ATOM 818 C CA . LYS A 1 102 ? 10.886 -3.727 -18.790 1.00 95.88 102 LYS A CA 1
ATOM 819 C C . LYS A 1 102 ? 10.753 -2.521 -19.724 1.00 95.88 102 LYS A C 1
ATOM 821 O O . LYS A 1 102 ? 11.357 -2.560 -20.794 1.00 95.88 102 LYS A O 1
ATOM 826 N N . ARG A 1 103 ? 10.000 -1.477 -19.352 1.00 94.88 103 ARG A N 1
ATOM 827 C CA . ARG A 1 103 ? 9.857 -0.260 -20.179 1.00 94.88 103 ARG A CA 1
ATOM 828 C C . ARG A 1 103 ? 11.186 0.469 -20.311 1.00 94.88 103 ARG A C 1
ATOM 830 O O . ARG A 1 103 ? 11.623 0.751 -21.425 1.00 94.88 103 ARG A O 1
ATOM 837 N N . LEU A 1 104 ? 11.884 0.689 -19.195 1.00 95.06 104 LEU A N 1
ATOM 838 C CA . LEU A 1 104 ? 13.186 1.358 -19.188 1.00 95.06 104 LEU A CA 1
ATOM 839 C C . LEU A 1 104 ? 14.198 0.671 -20.113 1.00 95.06 104 LEU A C 1
ATOM 841 O O . LEU A 1 104 ? 14.996 1.364 -20.748 1.00 95.06 104 LEU A O 1
ATOM 845 N N . TRP A 1 105 ? 14.150 -0.660 -20.207 1.00 94.25 105 TRP A N 1
ATOM 846 C CA . TRP A 1 105 ? 15.016 -1.446 -21.081 1.00 94.25 105 TRP A CA 1
ATOM 847 C C . TRP A 1 105 ? 14.541 -1.541 -22.532 1.00 94.25 105 TRP A C 1
ATOM 849 O O . TRP A 1 105 ? 15.380 -1.529 -23.427 1.00 94.25 105 TRP A O 1
ATOM 859 N N . LYS A 1 106 ? 13.237 -1.701 -22.788 1.00 94.88 106 LYS A N 1
ATOM 860 C CA . LYS A 1 106 ? 12.717 -1.939 -24.146 1.00 94.88 106 LYS A CA 1
ATOM 861 C C . LYS A 1 106 ? 12.442 -0.655 -24.919 1.00 94.88 106 LYS A C 1
ATOM 863 O O . LYS A 1 106 ? 12.761 -0.593 -26.097 1.00 94.88 106 LYS A O 1
ATOM 868 N N . GLU A 1 107 ? 11.856 0.338 -24.265 1.00 95.31 107 GLU A N 1
ATOM 869 C CA . GLU A 1 107 ? 11.374 1.566 -24.911 1.00 95.31 107 GLU A CA 1
ATOM 870 C C . GLU A 1 107 ? 12.395 2.695 -24.770 1.00 95.31 107 GLU A C 1
ATOM 872 O O . GLU A 1 107 ? 12.681 3.419 -25.719 1.00 95.31 107 GLU A O 1
ATOM 877 N N . TYR A 1 108 ? 13.023 2.798 -23.598 1.00 95.00 108 TYR A N 1
ATOM 878 C CA . TYR A 1 108 ? 13.869 3.943 -23.264 1.00 95.00 108 TYR A CA 1
ATOM 879 C C . TYR A 1 108 ? 15.359 3.605 -23.197 1.00 95.00 108 TYR A C 1
ATOM 881 O O . TYR A 1 108 ? 16.125 4.390 -22.641 1.00 95.00 108 TYR A O 1
ATOM 889 N N . ARG A 1 109 ? 15.792 2.442 -23.701 1.00 93.69 109 ARG A N 1
ATOM 890 C CA . ARG A 1 109 ? 17.154 1.895 -23.520 1.00 93.69 109 ARG A CA 1
ATOM 891 C C . ARG A 1 109 ? 18.267 2.928 -23.687 1.00 93.69 109 ARG A C 1
ATOM 893 O O . ARG A 1 109 ? 19.180 2.988 -22.873 1.00 93.69 109 ARG A O 1
ATOM 900 N N . TRP A 1 110 ? 18.164 3.705 -24.759 1.00 95.88 110 TRP A N 1
ATOM 901 C CA . TRP A 1 110 ? 19.186 4.638 -25.225 1.00 95.88 110 TRP A CA 1
ATOM 902 C C . TRP A 1 110 ? 18.925 6.084 -24.791 1.00 95.88 110 TRP A C 1
ATOM 904 O O . TRP A 1 110 ? 19.622 6.993 -25.226 1.00 95.88 110 TRP A O 1
ATOM 914 N N . GLN A 1 111 ? 17.921 6.306 -23.943 1.00 93.62 111 GLN A N 1
ATOM 915 C CA . GLN A 1 111 ? 17.573 7.621 -23.416 1.00 93.62 111 GLN A CA 1
ATOM 916 C C . GLN A 1 111 ? 18.180 7.825 -22.025 1.00 93.62 111 GLN A C 1
ATOM 918 O O . GLN A 1 111 ? 18.306 6.877 -21.239 1.00 93.62 111 GLN A O 1
ATOM 923 N N . ARG A 1 112 ? 18.516 9.077 -21.694 1.00 93.12 112 ARG A N 1
ATOM 924 C CA . ARG A 1 112 ? 18.947 9.462 -20.344 1.00 93.12 112 ARG A CA 1
ATOM 925 C C . ARG A 1 112 ? 17.824 9.176 -19.345 1.00 93.12 112 ARG A C 1
ATOM 927 O O . ARG A 1 112 ? 16.677 9.543 -19.573 1.00 93.12 112 ARG A O 1
ATOM 934 N N . LYS A 1 113 ? 18.159 8.536 -18.224 1.00 91.81 113 LYS A N 1
ATOM 935 C CA . LYS A 1 113 ? 17.194 8.214 -17.167 1.00 91.81 113 LYS A CA 1
ATOM 936 C C . LYS A 1 113 ? 17.050 9.400 -16.222 1.00 91.81 113 LYS A C 1
ATOM 938 O O . LYS A 1 113 ? 17.966 9.671 -15.450 1.00 91.81 113 LYS A O 1
ATOM 943 N N . THR A 1 114 ? 15.937 10.117 -16.324 1.00 91.75 114 THR A N 1
ATOM 944 C CA . THR A 1 114 ? 15.590 11.216 -15.413 1.00 91.75 114 THR A CA 1
ATOM 945 C C . THR A 1 114 ? 14.517 10.779 -14.416 1.00 91.75 114 THR A C 1
ATOM 947 O O . THR A 1 114 ? 13.908 9.715 -14.564 1.00 91.75 114 THR A O 1
ATOM 950 N N . THR A 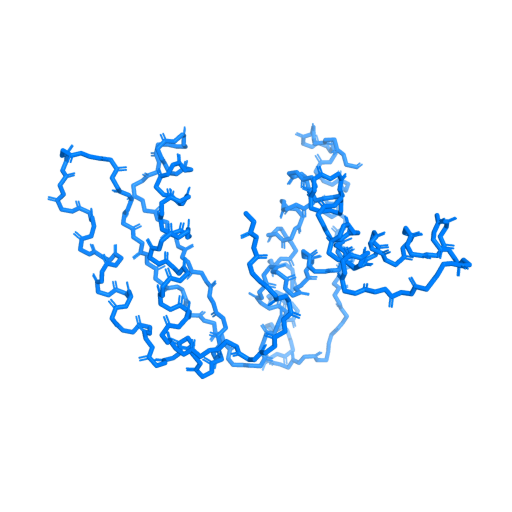1 115 ? 14.295 11.594 -13.388 1.00 89.50 115 THR A N 1
ATOM 951 C CA . THR A 1 115 ? 13.224 11.420 -12.398 1.00 89.50 115 THR A CA 1
ATOM 952 C C . THR A 1 115 ? 11.841 11.447 -13.037 1.00 89.50 115 THR A C 1
ATOM 954 O O . THR A 1 115 ? 10.988 10.641 -12.681 1.00 89.50 115 THR A O 1
ATOM 957 N N . GLU A 1 116 ? 11.639 12.298 -14.039 1.00 90.56 116 GLU A N 1
ATOM 958 C CA . GLU A 1 116 ? 10.374 12.441 -14.766 1.00 90.56 116 GLU A CA 1
ATOM 959 C C . GLU A 1 116 ? 10.086 11.181 -15.581 1.00 90.56 116 GLU A C 1
ATOM 961 O O . GLU A 1 116 ? 8.986 10.640 -15.512 1.00 90.56 116 GLU A O 1
ATOM 966 N N . LEU A 1 117 ? 11.101 10.651 -16.275 1.00 93.12 117 LEU A N 1
ATOM 967 C CA . LEU A 1 117 ? 10.969 9.394 -17.010 1.00 93.12 117 LEU A CA 1
ATOM 968 C C . LEU A 1 117 ? 10.707 8.208 -16.069 1.00 93.12 117 LEU A C 1
ATOM 970 O O . LEU A 1 117 ? 9.936 7.303 -16.395 1.00 93.12 117 LEU A O 1
ATOM 974 N N . MET A 1 118 ? 11.355 8.188 -14.899 1.00 92.06 118 MET A N 1
ATOM 975 C CA . MET A 1 118 ? 11.087 7.168 -13.885 1.00 92.06 118 MET A CA 1
ATOM 976 C C . MET A 1 118 ? 9.634 7.249 -13.408 1.00 92.06 118 MET A C 1
ATOM 978 O O . MET A 1 118 ? 8.957 6.223 -13.352 1.00 92.06 118 MET A O 1
ATOM 982 N N . TRP A 1 119 ? 9.143 8.455 -13.119 1.00 92.31 119 TRP A N 1
ATOM 983 C CA . TRP A 1 119 ? 7.762 8.675 -12.705 1.00 92.31 119 TRP A CA 1
ATOM 984 C C . TRP A 1 119 ? 6.758 8.246 -13.779 1.00 92.31 119 TRP A C 1
ATOM 986 O O . TRP A 1 119 ? 5.833 7.498 -13.472 1.00 92.31 119 TRP A O 1
ATOM 996 N N . GLU A 1 120 ? 6.990 8.594 -15.046 1.00 93.44 120 GLU A N 1
ATOM 997 C CA . GLU A 1 120 ? 6.170 8.139 -16.177 1.00 93.44 120 GLU A CA 1
ATOM 998 C C . GLU A 1 120 ? 6.113 6.602 -16.258 1.00 93.44 120 GLU A C 1
ATOM 1000 O O . GLU A 1 120 ? 5.054 5.999 -16.457 1.00 93.44 120 GLU A O 1
ATOM 1005 N N . CYS A 1 121 ? 7.252 5.930 -16.061 1.00 95.50 121 CYS A N 1
ATOM 1006 C CA . CYS A 1 121 ? 7.300 4.471 -16.047 1.00 95.50 121 CYS A CA 1
ATOM 1007 C C . CYS A 1 121 ? 6.506 3.873 -14.875 1.00 95.50 121 CYS A C 1
ATOM 1009 O O . CYS A 1 121 ? 5.844 2.848 -15.062 1.00 95.50 121 CYS A O 1
ATOM 1011 N N . ILE A 1 122 ? 6.571 4.489 -13.689 1.00 95.19 122 ILE A N 1
ATOM 1012 C CA . ILE A 1 122 ? 5.823 4.067 -12.496 1.00 95.19 122 ILE A CA 1
ATOM 1013 C C . ILE A 1 122 ? 4.320 4.252 -12.720 1.00 95.19 122 ILE A C 1
ATOM 1015 O O . ILE A 1 122 ? 3.571 3.303 -12.499 1.00 95.19 122 ILE A O 1
ATOM 1019 N N . GLN A 1 123 ? 3.886 5.412 -13.221 1.00 95.00 123 GLN A N 1
ATOM 1020 C CA . GLN A 1 123 ? 2.477 5.685 -13.526 1.00 95.00 123 GLN A CA 1
ATOM 1021 C C . GLN A 1 123 ? 1.920 4.684 -14.540 1.00 95.00 123 GLN A C 1
ATOM 1023 O O . GLN A 1 123 ? 0.903 4.044 -14.290 1.00 95.00 123 GLN A O 1
ATOM 1028 N N . HIS A 1 124 ? 2.648 4.422 -15.625 1.00 95.38 124 HIS A N 1
ATOM 1029 C CA . HIS A 1 124 ? 2.222 3.412 -16.592 1.00 95.38 124 HIS A CA 1
ATOM 1030 C C . HIS A 1 124 ? 2.175 2.001 -15.980 1.00 95.38 124 HIS A C 1
ATOM 1032 O O . HIS A 1 124 ? 1.335 1.178 -16.352 1.00 95.38 124 HIS A O 1
ATOM 1038 N N . ALA A 1 125 ? 3.100 1.649 -15.083 1.00 96.25 125 ALA A N 1
ATOM 1039 C CA . ALA A 1 125 ? 3.044 0.363 -14.392 1.00 96.25 125 ALA A CA 1
ATOM 1040 C C . ALA A 1 125 ? 1.815 0.274 -13.475 1.00 96.25 125 ALA A C 1
ATOM 1042 O O . ALA A 1 125 ? 1.162 -0.768 -13.436 1.00 96.25 125 ALA A O 1
ATOM 1043 N N . TRP A 1 126 ? 1.478 1.359 -12.783 1.00 95.00 126 TRP A N 1
ATOM 1044 C CA . TRP A 1 126 ? 0.280 1.454 -11.958 1.00 95.00 126 TRP A CA 1
ATOM 1045 C C . TRP A 1 126 ? -0.993 1.254 -12.788 1.00 95.00 126 TRP A C 1
ATOM 1047 O O . TRP A 1 126 ? -1.794 0.380 -12.476 1.00 95.00 126 TRP A O 1
ATOM 1057 N N . GLU A 1 127 ? -1.129 1.979 -13.897 1.00 95.06 127 GLU A N 1
ATOM 1058 C CA . GLU A 1 127 ? -2.335 1.972 -14.735 1.00 95.06 127 GLU A CA 1
ATOM 1059 C C . GLU A 1 127 ? -2.521 0.676 -15.533 1.00 95.06 127 GLU A C 1
ATOM 1061 O O . GLU A 1 127 ? -3.646 0.216 -15.727 1.00 95.06 127 GLU A O 1
ATOM 1066 N N . HIS A 1 128 ? -1.427 0.066 -16.000 1.00 94.00 128 HIS A N 1
ATOM 1067 C CA . HIS A 1 128 ? -1.507 -1.033 -16.969 1.00 94.00 128 HIS A CA 1
ATOM 1068 C C . HIS A 1 128 ? -0.958 -2.364 -16.464 1.00 94.00 128 HIS A C 1
ATOM 1070 O O . HIS A 1 128 ? -1.303 -3.419 -16.998 1.00 94.00 128 HIS A O 1
ATOM 1076 N N . ALA A 1 129 ? -0.066 -2.353 -15.471 1.00 93.50 129 ALA A N 1
ATOM 1077 C CA . ALA A 1 129 ? 0.520 -3.581 -14.953 1.00 93.50 129 ALA A CA 1
ATOM 1078 C C . ALA A 1 129 ? -0.170 -4.061 -13.678 1.00 93.50 129 ALA A C 1
ATOM 1080 O O . ALA A 1 129 ? -0.260 -5.277 -13.508 1.00 93.50 129 ALA A O 1
ATOM 1081 N N . LEU A 1 130 ? -0.644 -3.177 -12.800 1.00 93.81 130 LEU A N 1
ATOM 1082 C CA . LEU A 1 130 ? -1.261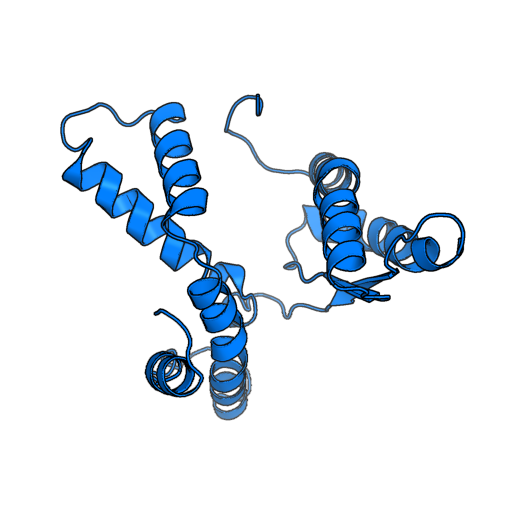 -3.553 -11.527 1.00 93.81 130 LEU A CA 1
ATOM 1083 C C . LEU A 1 130 ? -2.769 -3.813 -11.683 1.00 93.81 130 LEU A C 1
ATOM 1085 O O . LEU A 1 130 ? -3.612 -3.003 -11.321 1.00 93.81 130 LEU A O 1
ATOM 1089 N N . THR A 1 131 ? -3.117 -4.971 -12.243 1.00 93.00 131 THR A N 1
ATOM 1090 C CA . THR A 1 131 ? -4.521 -5.366 -12.434 1.00 93.00 131 THR A CA 1
ATOM 1091 C C . THR A 1 131 ? -5.174 -5.830 -11.123 1.00 93.00 131 THR A C 1
ATOM 1093 O O . THR A 1 131 ? -4.463 -6.317 -10.235 1.00 93.00 131 THR A O 1
ATOM 1096 N N . PRO A 1 132 ? -6.519 -5.801 -11.010 1.00 91.75 132 PRO A N 1
ATOM 1097 C CA . PRO A 1 132 ? -7.229 -6.350 -9.850 1.00 91.75 132 PRO A CA 1
ATOM 1098 C C . PRO A 1 132 ? -6.822 -7.793 -9.517 1.00 91.75 132 PRO A C 1
ATOM 1100 O O . PRO A 1 132 ? -6.583 -8.115 -8.359 1.00 91.75 132 PRO A O 1
ATOM 1103 N N . ALA A 1 133 ? -6.624 -8.642 -10.532 1.00 91.62 133 ALA A N 1
ATOM 1104 C CA . ALA A 1 133 ? -6.156 -10.016 -10.341 1.00 91.62 133 ALA A CA 1
ATOM 1105 C C . ALA A 1 133 ? -4.752 -10.100 -9.705 1.00 91.62 133 ALA A C 1
ATOM 1107 O O . ALA A 1 133 ? -4.452 -11.022 -8.945 1.00 91.62 133 ALA A O 1
ATOM 1108 N N . LYS A 1 134 ? -3.860 -9.143 -9.987 1.00 91.75 134 LYS A N 1
ATOM 1109 C CA . LYS A 1 134 ? -2.536 -9.103 -9.349 1.00 91.75 134 LYS A CA 1
ATOM 1110 C C . LYS A 1 134 ? -2.597 -8.593 -7.915 1.00 91.75 134 LYS A C 1
ATOM 1112 O O . LYS A 1 134 ? -1.805 -9.069 -7.107 1.00 91.75 134 LYS A O 1
ATOM 1117 N N . ILE A 1 135 ? -3.517 -7.683 -7.605 1.00 92.44 135 ILE A N 1
ATOM 1118 C CA . ILE A 1 135 ? -3.776 -7.247 -6.227 1.00 92.44 135 ILE A CA 1
ATOM 1119 C C . ILE A 1 135 ? -4.342 -8.422 -5.420 1.00 92.44 135 ILE A C 1
ATOM 1121 O O . ILE A 1 135 ? -3.805 -8.752 -4.369 1.00 92.44 135 ILE A O 1
ATOM 1125 N N . GLU A 1 136 ? -5.326 -9.145 -5.959 1.00 92.31 136 GLU A N 1
ATOM 1126 C CA . GLU A 1 136 ? -5.882 -10.352 -5.330 1.00 92.31 136 GLU A CA 1
ATOM 1127 C C . GLU A 1 136 ? -4.802 -11.420 -5.079 1.00 92.31 136 GLU A C 1
ATOM 1129 O O . GLU A 1 136 ? -4.726 -12.006 -3.999 1.00 92.31 136 GLU A O 1
ATOM 1134 N N . CYS A 1 137 ? -3.897 -11.634 -6.043 1.00 91.19 137 CYS A N 1
ATOM 1135 C CA . CYS A 1 137 ? -2.736 -12.507 -5.847 1.00 91.19 137 CYS A CA 1
ATOM 1136 C C . CYS A 1 137 ? -1.869 -12.094 -4.652 1.00 91.19 137 CYS A C 1
ATOM 1138 O O . CYS A 1 137 ? -1.353 -12.977 -3.971 1.00 91.19 137 CYS A O 1
ATOM 1140 N N . ALA A 1 138 ? -1.673 -10.790 -4.421 1.00 91.75 138 ALA A N 1
ATOM 1141 C CA . ALA A 1 138 ? -0.865 -10.295 -3.309 1.00 91.75 138 ALA A CA 1
ATOM 1142 C C . ALA A 1 138 ? -1.463 -10.737 -1.968 1.00 91.75 138 ALA A C 1
ATOM 1144 O O . ALA A 1 138 ? -0.760 -11.338 -1.156 1.00 91.75 138 ALA A O 1
ATOM 1145 N N . PHE A 1 139 ? -2.771 -10.537 -1.787 1.00 92.12 139 PHE A N 1
ATOM 1146 C CA . PHE A 1 139 ? -3.482 -10.937 -0.572 1.00 92.12 139 PHE A CA 1
ATOM 1147 C C . PHE A 1 139 ? -3.541 -12.458 -0.405 1.00 92.12 139 PHE A C 1
ATOM 1149 O O . PHE A 1 139 ? -3.222 -12.974 0.665 1.00 92.12 139 PHE A O 1
ATOM 1156 N N . ARG A 1 140 ? -3.848 -13.212 -1.469 1.00 92.31 140 ARG A N 1
ATOM 1157 C CA . ARG A 1 140 ? -3.866 -14.686 -1.410 1.00 92.31 140 ARG A CA 1
ATOM 1158 C C . ARG A 1 140 ? -2.504 -15.294 -1.091 1.00 92.31 140 ARG A C 1
ATOM 1160 O O . ARG A 1 140 ? -2.445 -16.384 -0.529 1.00 92.31 140 ARG A O 1
ATOM 1167 N N . LEU A 1 141 ? -1.411 -14.619 -1.450 1.00 91.56 141 LEU A N 1
ATOM 1168 C CA . LEU A 1 141 ? -0.053 -15.078 -1.161 1.00 91.56 141 LEU A CA 1
ATOM 1169 C C . LEU A 1 141 ? 0.329 -14.908 0.317 1.00 91.56 141 LEU A C 1
ATOM 1171 O O . LEU A 1 141 ? 1.209 -15.628 0.786 1.00 91.56 141 LEU A O 1
ATOM 1175 N N . MET A 1 142 ? -0.341 -14.025 1.063 1.00 91.38 142 MET A N 1
ATOM 1176 C CA . MET A 1 142 ? -0.052 -13.819 2.485 1.00 91.38 142 MET A CA 1
ATOM 1177 C C . MET A 1 142 ? -0.289 -15.091 3.303 1.00 91.38 142 MET A C 1
ATOM 1179 O O . MET A 1 142 ? 0.561 -15.456 4.107 1.00 91.38 142 MET A O 1
ATOM 1183 N N . THR A 1 143 ? -1.394 -15.809 3.080 1.00 91.25 143 THR A N 1
ATOM 1184 C CA . THR A 1 143 ? -1.731 -17.033 3.832 1.00 91.25 143 THR A CA 1
ATOM 1185 C C . THR A 1 143 ? -0.649 -18.112 3.782 1.00 91.25 143 THR A C 1
ATOM 1187 O O . THR A 1 143 ? -0.150 -18.492 4.842 1.00 91.25 143 THR A O 1
ATOM 1190 N N . PRO A 1 144 ? -0.208 -18.589 2.606 1.00 92.56 144 PRO A N 1
ATOM 1191 C CA . PRO A 1 144 ? 0.833 -19.610 2.560 1.00 92.56 144 PRO A CA 1
ATOM 1192 C C . PRO A 1 144 ? 2.196 -19.093 3.047 1.00 92.56 144 PRO A C 1
ATOM 1194 O O . PRO A 1 144 ? 2.989 -19.864 3.580 1.00 92.56 144 PRO A O 1
ATOM 1197 N N . VAL A 1 145 ? 2.481 -17.791 2.930 1.00 92.44 145 VAL A N 1
ATOM 1198 C CA . VAL A 1 145 ? 3.684 -17.195 3.534 1.00 92.44 145 VAL A CA 1
ATOM 1199 C C . VAL A 1 145 ? 3.604 -17.222 5.063 1.00 92.44 145 VAL A C 1
ATOM 1201 O O . VAL A 1 145 ? 4.568 -17.624 5.712 1.00 92.44 145 VAL A O 1
ATOM 1204 N N . MET A 1 146 ? 2.450 -16.893 5.650 1.00 92.00 146 MET A N 1
ATOM 1205 C CA . MET A 1 146 ? 2.215 -17.017 7.093 1.00 92.00 146 MET A CA 1
ATOM 1206 C C . MET A 1 146 ? 2.416 -18.456 7.586 1.00 92.00 146 MET A C 1
ATOM 1208 O O . MET A 1 146 ? 2.999 -18.665 8.652 1.00 92.00 146 MET A O 1
ATOM 1212 N N . GLU A 1 147 ? 2.002 -19.457 6.808 1.00 92.69 147 GLU A N 1
ATOM 1213 C CA . GLU A 1 147 ? 2.255 -20.869 7.118 1.00 92.69 147 GLU A CA 1
ATOM 1214 C C . GLU A 1 147 ? 3.751 -21.208 7.101 1.00 92.69 147 GLU A C 1
ATOM 1216 O O . GLU A 1 147 ? 4.236 -21.875 8.021 1.00 92.69 147 GLU A O 1
ATOM 1221 N N . CYS A 1 148 ? 4.509 -20.700 6.122 1.00 93.31 148 CYS A N 1
ATOM 1222 C CA . CYS A 1 148 ? 5.965 -20.858 6.081 1.00 93.31 148 CYS A CA 1
ATOM 1223 C C . CYS A 1 148 ? 6.649 -20.219 7.297 1.00 93.31 148 CYS A C 1
ATOM 1225 O O . CYS A 1 148 ? 7.492 -20.859 7.926 1.00 93.31 148 CYS A O 1
ATOM 1227 N N . ILE A 1 149 ? 6.259 -18.997 7.672 1.00 92.94 149 ILE A N 1
ATOM 1228 C CA . ILE A 1 149 ? 6.789 -18.300 8.855 1.00 92.94 149 ILE A CA 1
ATOM 1229 C C . ILE A 1 149 ? 6.482 -19.101 10.122 1.00 92.94 149 ILE A C 1
ATOM 1231 O O . ILE A 1 149 ? 7.354 -19.286 10.975 1.00 92.94 149 ILE A O 1
ATOM 1235 N N . LYS A 1 150 ? 5.255 -19.622 10.246 1.00 92.69 150 LYS A N 1
ATOM 1236 C CA . LYS A 1 150 ? 4.848 -20.457 11.381 1.00 92.69 150 LYS A CA 1
ATOM 1237 C C . LYS A 1 150 ? 5.687 -21.733 11.460 1.00 92.69 150 LYS A C 1
ATOM 1239 O O . LYS A 1 150 ? 6.191 -22.054 12.535 1.00 92.69 150 LYS A O 1
ATOM 1244 N N . ALA A 1 151 ? 5.889 -22.427 10.339 1.00 92.81 151 ALA A N 1
ATOM 1245 C CA . ALA A 1 151 ? 6.742 -23.615 10.268 1.00 92.81 151 ALA A CA 1
ATOM 1246 C C . ALA A 1 151 ? 8.208 -23.298 10.614 1.00 92.81 151 ALA A C 1
ATOM 1248 O O . ALA A 1 151 ? 8.875 -24.082 11.289 1.00 92.81 151 ALA A O 1
ATOM 1249 N N . ALA A 1 152 ? 8.685 -22.113 10.230 1.00 92.81 152 ALA A N 1
ATOM 1250 C CA . ALA A 1 152 ? 10.007 -21.594 10.562 1.00 92.81 152 ALA A CA 1
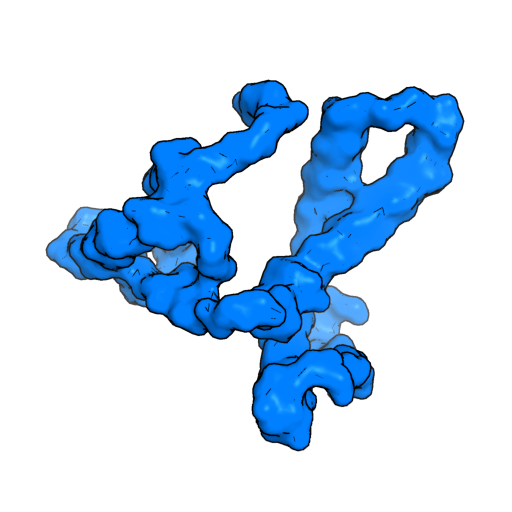ATOM 1251 C C . ALA A 1 152 ? 10.094 -20.955 11.965 1.00 92.81 152 ALA A C 1
ATOM 1253 O O . ALA A 1 152 ? 11.123 -20.366 12.297 1.00 92.81 152 ALA A O 1
ATOM 1254 N N . LYS A 1 153 ? 9.043 -21.056 12.795 1.00 92.75 153 LYS A N 1
ATOM 1255 C CA . LYS A 1 153 ? 8.966 -20.486 14.156 1.00 92.75 153 LYS A CA 1
ATOM 1256 C C . LYS A 1 153 ? 9.283 -18.983 14.207 1.00 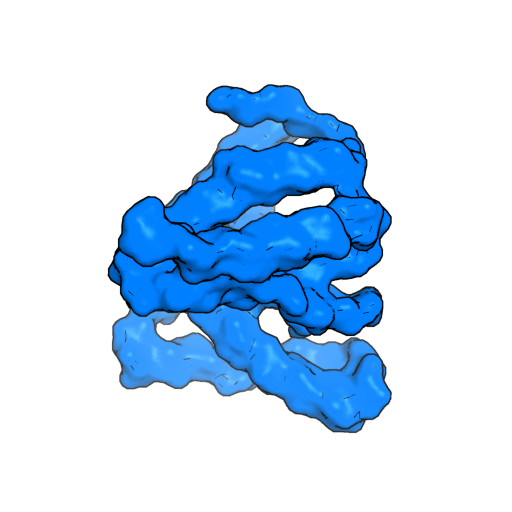92.75 153 LYS A C 1
ATOM 1258 O O . LYS A 1 153 ? 9.984 -18.521 15.103 1.00 92.75 153 LYS A O 1
ATOM 1263 N N . GLY A 1 154 ? 8.784 -18.225 13.231 1.00 88.69 154 GLY A N 1
ATOM 1264 C CA . GLY A 1 154 ? 9.043 -16.787 13.096 1.00 88.69 154 GLY A CA 1
ATOM 1265 C C . GLY A 1 154 ? 10.330 -16.442 12.340 1.00 88.69 154 GLY A C 1
ATOM 1266 O O . GLY A 1 154 ? 10.631 -15.265 12.163 1.00 88.69 154 GLY A O 1
ATOM 1267 N N . GLY A 1 155 ? 11.097 -17.440 11.893 1.00 88.25 155 GLY A N 1
ATOM 1268 C CA . GLY A 1 155 ? 12.256 -17.236 11.031 1.00 88.25 155 GLY A CA 1
ATOM 1269 C C . GLY A 1 155 ? 11.871 -16.897 9.588 1.00 88.25 155 GLY A C 1
ATOM 1270 O O . GLY A 1 155 ? 10.794 -17.243 9.114 1.00 88.25 155 GLY A O 1
ATOM 1271 N N . ASN A 1 156 ? 12.802 -16.280 8.862 1.00 85.94 156 ASN A N 1
ATOM 1272 C CA . ASN A 1 156 ? 12.653 -15.898 7.451 1.00 85.94 156 ASN A CA 1
ATOM 1273 C C . ASN A 1 156 ? 13.377 -16.850 6.478 1.00 85.94 156 ASN A C 1
ATOM 1275 O O . ASN A 1 156 ? 13.511 -16.559 5.290 1.00 85.94 156 ASN A O 1
ATOM 1279 N N . LYS A 1 157 ? 13.877 -17.990 6.974 1.00 87.25 157 LYS A N 1
ATOM 1280 C CA . LYS A 1 157 ? 14.583 -18.992 6.167 1.00 87.25 157 LYS A CA 1
ATOM 1281 C C . LYS A 1 157 ? 13.586 -19.899 5.445 1.00 87.25 157 LYS A C 1
ATOM 1283 O O . LYS A 1 157 ? 13.487 -21.089 5.735 1.00 87.25 157 LYS A O 1
ATOM 1288 N N . PHE A 1 158 ? 12.846 -19.325 4.508 1.00 85.12 158 PHE A N 1
ATOM 1289 C CA . PHE A 1 158 ? 11.947 -20.046 3.617 1.00 85.12 158 PHE A CA 1
ATOM 1290 C C . PHE A 1 158 ? 11.938 -19.395 2.234 1.00 85.12 158 PHE A C 1
ATOM 1292 O O . PHE A 1 158 ? 12.256 -18.218 2.066 1.00 85.12 158 PHE A O 1
ATOM 1299 N N . THR A 1 159 ? 11.574 -20.174 1.223 1.00 83.56 159 THR A N 1
ATOM 1300 C CA . THR A 1 159 ? 11.278 -19.641 -0.105 1.00 83.56 159 THR A CA 1
ATOM 1301 C C . THR A 1 159 ? 9.789 -19.358 -0.180 1.00 83.56 159 THR A C 1
ATOM 1303 O O . THR A 1 159 ? 8.986 -20.154 0.303 1.00 83.56 159 THR A O 1
ATOM 1306 N N . ILE A 1 160 ? 9.419 -18.232 -0.791 1.00 82.44 160 ILE A N 1
ATOM 1307 C CA . ILE A 1 160 ? 8.010 -17.917 -1.031 1.00 82.44 160 ILE A CA 1
ATOM 1308 C C . ILE A 1 160 ? 7.400 -19.059 -1.858 1.00 82.44 160 ILE A C 1
ATOM 1310 O O . ILE A 1 160 ? 7.922 -19.371 -2.933 1.00 82.44 160 ILE A O 1
ATOM 1314 N N . PRO A 1 161 ? 6.334 -19.705 -1.366 1.00 80.38 161 PRO A N 1
ATOM 1315 C CA . PRO A 1 161 ? 5.860 -20.951 -1.942 1.00 80.38 161 PRO A CA 1
ATOM 1316 C C . PRO A 1 161 ? 5.208 -20.740 -3.314 1.00 80.38 161 PRO A C 1
ATOM 1318 O O . PRO A 1 161 ? 4.443 -19.801 -3.540 1.00 80.38 161 PRO A O 1
ATOM 1321 N N . HIS A 1 162 ? 5.470 -21.666 -4.240 1.00 80.06 162 HIS A N 1
ATOM 1322 C CA . HIS A 1 162 ? 4.780 -21.745 -5.529 1.00 80.06 162 HIS A CA 1
ATOM 1323 C C . HIS A 1 162 ? 3.450 -22.491 -5.366 1.00 80.06 162 HIS A C 1
ATOM 1325 O O . HIS A 1 162 ? 3.335 -23.672 -5.669 1.00 80.06 162 HIS A O 1
ATOM 1331 N N . THR A 1 163 ? 2.428 -21.798 -4.877 1.00 78.44 163 THR A N 1
ATOM 1332 C CA . THR A 1 163 ? 1.169 -22.406 -4.401 1.00 78.44 163 THR A CA 1
ATOM 1333 C C . THR A 1 163 ? 0.114 -22.668 -5.470 1.00 78.44 163 THR A C 1
ATOM 1335 O O . THR A 1 163 ? -0.983 -23.117 -5.163 1.00 78.44 163 THR A O 1
ATOM 1338 N N . GLY A 1 164 ? 0.393 -22.354 -6.737 1.00 82.00 164 GLY A N 1
ATOM 1339 C CA . GLY A 1 164 ? -0.612 -22.481 -7.791 1.00 82.00 164 GLY A CA 1
ATOM 1340 C C . GLY A 1 164 ? -1.797 -21.514 -7.647 1.00 82.00 164 GLY A C 1
ATOM 1341 O O . GLY A 1 164 ? -2.782 -21.701 -8.354 1.00 82.00 164 GLY A O 1
ATOM 1342 N N . ILE A 1 165 ? -1.696 -20.456 -6.823 1.00 86.50 165 ILE A N 1
ATOM 1343 C CA . ILE A 1 165 ? -2.745 -19.425 -6.638 1.00 86.50 165 ILE A CA 1
ATOM 1344 C C . ILE A 1 165 ? -3.320 -18.952 -7.975 1.00 86.50 165 ILE A C 1
ATOM 1346 O O . ILE A 1 165 ? -4.530 -18.898 -8.148 1.00 86.50 165 ILE A O 1
ATOM 1350 N N . ARG A 1 166 ? -2.466 -18.690 -8.972 1.00 84.00 166 ARG A N 1
ATOM 1351 C CA . ARG A 1 166 ? -2.930 -18.263 -10.302 1.00 84.00 166 ARG A CA 1
ATOM 1352 C C . ARG A 1 166 ? -3.774 -19.323 -11.012 1.00 84.00 166 ARG A C 1
ATOM 1354 O O . ARG A 1 166 ? -4.722 -18.980 -11.704 1.00 84.00 166 ARG A O 1
ATOM 1361 N N . LYS A 1 167 ? -3.442 -20.608 -10.847 1.00 86.75 167 LYS A N 1
ATOM 1362 C CA . LYS A 1 167 ? -4.226 -21.721 -11.403 1.00 86.75 167 LYS A CA 1
ATOM 1363 C C . LYS A 1 167 ? -5.597 -21.793 -10.732 1.00 86.75 167 LYS A C 1
ATOM 1365 O O . LYS A 1 167 ? -6.589 -21.954 -11.432 1.00 86.75 167 LYS A O 1
ATOM 1370 N N . GLN A 1 168 ? -5.645 -21.638 -9.411 1.00 86.19 168 GLN A N 1
ATOM 1371 C CA . GLN A 1 168 ? -6.897 -21.586 -8.660 1.00 86.19 168 GLN A CA 1
ATOM 1372 C C . GLN A 1 168 ? -7.758 -20.392 -9.095 1.00 86.19 168 GLN A C 1
ATOM 1374 O O . GLN A 1 168 ? -8.920 -20.569 -9.433 1.00 86.19 168 GLN A O 1
ATOM 1379 N N . MET A 1 169 ? -7.174 -19.197 -9.180 1.00 88.00 169 MET A N 1
ATOM 1380 C CA . MET A 1 169 ? -7.883 -17.994 -9.620 1.00 88.00 169 MET A CA 1
ATOM 1381 C C . MET A 1 169 ? -8.466 -18.137 -11.032 1.00 88.00 169 MET A C 1
ATOM 1383 O O . MET A 1 169 ? -9.605 -17.746 -11.258 1.00 88.00 169 MET A O 1
ATOM 1387 N N . ARG A 1 170 ? -7.743 -18.761 -11.974 1.00 89.44 170 ARG A N 1
ATOM 1388 C CA . ARG A 1 170 ? -8.302 -19.072 -13.304 1.00 89.44 170 ARG A CA 1
ATOM 1389 C C . ARG A 1 170 ? -9.514 -19.995 -13.227 1.00 89.44 170 ARG A C 1
ATOM 1391 O O . ARG A 1 170 ? -10.476 -19.781 -13.952 1.00 89.44 170 ARG A O 1
ATOM 1398 N N . ALA A 1 171 ? -9.481 -21.004 -12.354 1.00 90.25 171 ALA A N 1
ATOM 1399 C CA . ALA A 1 171 ? -10.622 -21.896 -12.142 1.00 90.25 171 ALA A CA 1
ATOM 1400 C C . ALA A 1 171 ? -11.830 -21.167 -11.521 1.00 90.25 171 ALA A C 1
ATOM 1402 O O . ALA A 1 171 ? -12.968 -21.535 -11.787 1.00 90.25 171 ALA A O 1
ATOM 1403 N N . GLU A 1 172 ? -11.585 -20.109 -10.749 1.00 89.00 172 GLU A N 1
ATOM 1404 C CA . GLU A 1 172 ? -12.606 -19.206 -10.200 1.00 89.00 172 GLU A CA 1
ATOM 1405 C C . GLU A 1 172 ? -13.060 -18.118 -11.198 1.00 89.00 172 GLU A C 1
ATOM 1407 O O . GLU A 1 172 ? -13.873 -17.267 -10.846 1.00 89.00 172 GLU A O 1
ATOM 1412 N N . GLY A 1 173 ? -12.553 -18.128 -12.439 1.00 86.31 173 GLY A N 1
ATOM 1413 C CA . GLY A 1 173 ? -12.967 -17.208 -13.504 1.00 86.31 173 GLY A CA 1
ATOM 1414 C C . GLY A 1 173 ? -12.212 -15.877 -13.559 1.00 86.31 173 GLY A C 1
ATOM 1415 O O . GLY A 1 173 ? -12.650 -14.962 -14.253 1.00 86.31 173 GLY A O 1
ATOM 1416 N N . TRP A 1 174 ? -11.082 -15.742 -12.859 1.00 87.81 174 TRP A N 1
ATOM 1417 C CA . TRP A 1 174 ? -10.239 -14.548 -12.956 1.00 87.81 174 TRP A CA 1
ATOM 1418 C C . TRP A 1 174 ? -9.425 -14.529 -14.254 1.00 87.81 174 TRP A C 1
ATOM 1420 O O . TRP A 1 174 ? -8.810 -15.529 -14.631 1.00 87.81 174 TRP A O 1
ATOM 1430 N N . ASP A 1 175 ? -9.339 -13.352 -14.873 1.00 77.62 175 ASP A N 1
ATOM 1431 C CA . ASP A 1 175 ? -8.474 -13.090 -16.026 1.00 77.62 175 ASP A CA 1
ATOM 1432 C C . ASP A 1 175 ? -7.034 -12.775 -15.561 1.00 77.62 175 ASP A C 1
ATOM 1434 O O . ASP A 1 175 ? -6.747 -11.676 -15.068 1.00 77.62 175 ASP A O 1
ATOM 1438 N N . ILE A 1 176 ? -6.142 -13.782 -15.613 1.00 74.81 176 ILE A N 1
ATOM 1439 C CA . ILE A 1 176 ? -4.756 -13.733 -15.087 1.00 74.81 176 ILE A CA 1
ATOM 1440 C C . ILE A 1 176 ? -3.712 -14.505 -15.903 1.00 74.81 176 ILE A C 1
ATOM 1442 O O . ILE A 1 176 ? -3.955 -15.663 -16.326 1.00 74.81 176 ILE A O 1
#

Organism: NCBI:txid408172

Foldseek 3Di:
DDPDPDDDDALVNVVCCCVPPVQVVVLVVCVVVVHQEDEDEDAVPPSCVVCVVVVQVVLQCQSPDPPPRRHRYHYDDDDHPCLLLPLCSVFVVVQLVVQLVVCCCPPVVPPDDDPVSSVVSSVCSVVPRCDPVRSVVSVVQNVVSVVVCVVVVNDPPDDSDPPCVVVVVVVVVDDD

pLDDT: mean 87.83, std 11.48, range [34.47, 96.5]

InterPro domains:
  IPR036397 Ribonuclease H superfamily [G3DSA:3.30.420.10] (2-158)

Radius of gyration: 18.73 Å; chains: 1; bounding box: 44×42×43 Å

Secondary structure (DSSP, 8-state):
----S-S---HHHHHHHIIIIIHHHHHHHHHHHT-SEEEEE----HHHHHHHHHHHHHHHHGGG-SSS-PPEEEEEPPPTT-GGGSHIIIIIHHHHHHHHHHHHHHTSTTS---HHHHHHHHHHIIIII--HHHHHHHHHHHHHHHHHHHHTTT---SPPP---HHHHHHHTT---